Protein AF-A0A2V6Y7U4-F1 (afdb_monomer)

Structure (mmCIF, N/CA/C/O backbone):
data_AF-A0A2V6Y7U4-F1
#
_entry.id   AF-A0A2V6Y7U4-F1
#
loop_
_atom_site.group_PDB
_atom_site.id
_atom_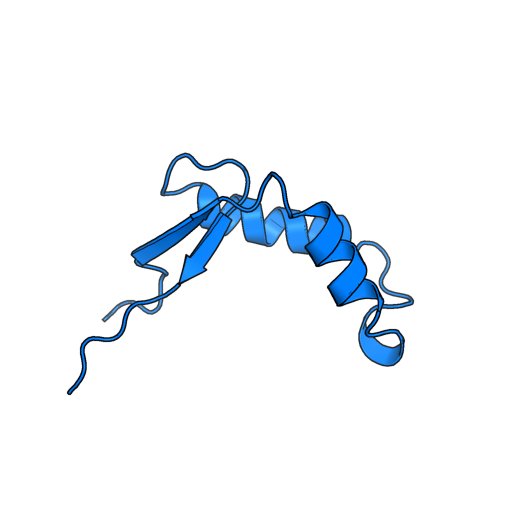site.type_symbol
_atom_site.label_atom_id
_atom_site.label_alt_id
_atom_site.label_comp_id
_atom_site.label_asym_id
_atom_site.label_entity_id
_atom_site.label_seq_id
_atom_site.pdbx_PDB_ins_code
_atom_site.Cartn_x
_atom_site.Cartn_y
_atom_site.Cartn_z
_atom_site.occupancy
_atom_site.B_iso_or_equiv
_atom_site.auth_seq_id
_atom_site.auth_comp_id
_atom_site.auth_asym_id
_atom_site.auth_atom_id
_atom_site.pdbx_PDB_model_num
ATOM 1 N N . MET A 1 1 ? 25.984 -2.241 -2.503 1.00 62.69 1 MET A N 1
ATOM 2 C CA . MET A 1 1 ? 24.751 -2.618 -3.231 1.00 62.69 1 MET A CA 1
ATOM 3 C C . MET A 1 1 ? 23.650 -1.689 -2.750 1.00 62.69 1 MET A C 1
ATOM 5 O O . MET A 1 1 ? 23.707 -1.306 -1.594 1.00 62.69 1 MET A O 1
ATOM 9 N N . SER A 1 2 ? 22.743 -1.246 -3.619 1.00 74.62 2 SER A N 1
ATOM 10 C CA . SER A 1 2 ? 21.651 -0.349 -3.218 1.00 74.62 2 SER A CA 1
ATOM 11 C C . SER A 1 2 ? 20.501 -1.141 -2.585 1.00 74.62 2 SER A C 1
ATOM 13 O O . SER A 1 2 ? 20.137 -2.194 -3.115 1.00 74.62 2 SER A O 1
ATOM 15 N N . ASP A 1 3 ? 19.921 -0.599 -1.511 1.00 81.31 3 ASP A N 1
ATOM 16 C CA . ASP A 1 3 ? 18.725 -1.131 -0.836 1.00 81.31 3 ASP A CA 1
ATOM 17 C C . ASP A 1 3 ? 17.415 -0.753 -1.557 1.00 81.31 3 ASP A C 1
ATOM 19 O O . ASP A 1 3 ? 16.322 -1.071 -1.090 1.00 81.31 3 ASP A O 1
ATOM 23 N N . HIS A 1 4 ? 17.493 -0.069 -2.703 1.00 85.12 4 HIS A N 1
ATOM 24 C CA . HIS A 1 4 ? 16.316 0.259 -3.503 1.00 85.12 4 HIS A CA 1
ATOM 25 C C . HIS A 1 4 ? 15.722 -0.990 -4.163 1.00 85.12 4 HIS A C 1
ATOM 27 O O . HIS A 1 4 ? 16.453 -1.860 -4.645 1.00 85.12 4 HIS A O 1
ATOM 33 N N . ALA A 1 5 ? 14.388 -1.045 -4.216 1.00 90.56 5 ALA A N 1
ATOM 34 C CA . ALA A 1 5 ? 13.647 -2.088 -4.915 1.00 90.56 5 ALA A CA 1
ATOM 35 C C . ALA A 1 5 ? 14.072 -2.185 -6.392 1.00 90.56 5 ALA A C 1
ATOM 37 O O . ALA A 1 5 ? 14.226 -1.170 -7.070 1.00 90.56 5 ALA A O 1
ATOM 38 N N . ASP A 1 6 ? 14.239 -3.412 -6.883 1.00 93.69 6 ASP A N 1
ATOM 39 C CA . ASP A 1 6 ? 14.542 -3.731 -8.286 1.00 93.69 6 ASP A CA 1
ATOM 40 C C . ASP A 1 6 ? 13.400 -4.475 -8.991 1.00 93.69 6 ASP A C 1
ATOM 42 O O . ASP A 1 6 ? 13.429 -4.658 -10.209 1.00 93.69 6 ASP A O 1
ATOM 46 N N . HIS A 1 7 ? 12.361 -4.840 -8.241 1.00 95.00 7 HIS A N 1
ATOM 47 C CA . HIS A 1 7 ? 11.125 -5.410 -8.749 1.00 95.00 7 HIS A CA 1
ATOM 48 C C . HIS A 1 7 ? 9.921 -4.686 -8.157 1.00 95.00 7 HIS A C 1
ATOM 50 O O . HIS A 1 7 ? 9.956 -4.238 -7.011 1.00 95.00 7 HIS A O 1
ATOM 56 N N . VAL A 1 8 ? 8.836 -4.621 -8.926 1.00 97.62 8 VAL A N 1
ATOM 57 C CA . VAL A 1 8 ? 7.563 -4.060 -8.474 1.00 97.62 8 VAL A CA 1
ATOM 58 C C . VAL A 1 8 ? 6.383 -4.928 -8.887 1.00 97.62 8 VAL A C 1
ATOM 60 O O . VAL A 1 8 ? 6.443 -5.638 -9.892 1.00 97.62 8 VAL A O 1
ATOM 63 N N . VAL A 1 9 ? 5.302 -4.845 -8.117 1.00 98.25 9 VAL A N 1
ATOM 64 C CA . VAL A 1 9 ? 4.003 -5.460 -8.417 1.00 98.25 9 VAL A CA 1
ATOM 65 C C . VAL A 1 9 ? 2.942 -4.364 -8.462 1.00 98.25 9 VAL A C 1
ATOM 67 O O . VAL A 1 9 ? 2.851 -3.579 -7.519 1.00 98.25 9 VAL A O 1
ATOM 70 N N . ASP A 1 10 ? 2.140 -4.316 -9.530 1.00 98.44 10 ASP A N 1
ATOM 71 C CA . ASP A 1 10 ? 0.975 -3.426 -9.617 1.00 98.44 10 ASP A CA 1
ATOM 72 C C . ASP A 1 10 ? -0.084 -3.847 -8.592 1.00 98.44 10 ASP A C 1
ATOM 74 O O . ASP A 1 10 ? -0.536 -4.995 -8.565 1.00 98.44 10 ASP A O 1
ATOM 78 N N . ILE A 1 11 ? -0.482 -2.900 -7.747 1.00 98.69 11 ILE A N 1
ATOM 79 C CA . ILE A 1 11 ? -1.487 -3.108 -6.704 1.00 98.69 11 ILE A CA 1
ATOM 80 C C . ILE A 1 11 ? -2.729 -2.237 -6.897 1.00 98.69 11 ILE A C 1
ATOM 82 O O . ILE A 1 11 ? -3.551 -2.137 -5.987 1.00 98.69 11 ILE A O 1
ATOM 86 N N . ALA A 1 12 ? -2.915 -1.594 -8.052 1.00 98.19 12 ALA A N 1
ATOM 87 C CA . ALA A 1 12 ? -4.030 -0.674 -8.278 1.00 98.19 12 ALA A CA 1
ATOM 88 C C . ALA A 1 12 ? -5.401 -1.323 -8.019 1.00 98.19 12 ALA A C 1
ATOM 90 O O . ALA A 1 12 ? -6.256 -0.729 -7.362 1.00 98.19 12 ALA A O 1
ATOM 91 N N . SER A 1 13 ? -5.588 -2.571 -8.457 1.00 98.38 13 SER A N 1
ATOM 92 C CA . SER A 1 13 ? -6.837 -3.325 -8.264 1.00 98.38 13 SER A CA 1
ATOM 93 C C . SER A 1 13 ? -7.053 -3.825 -6.828 1.00 98.38 13 SER A C 1
ATOM 95 O O . SER A 1 13 ? -8.177 -4.160 -6.452 1.00 98.38 13 SER A O 1
ATOM 97 N N . THR A 1 14 ? -6.005 -3.864 -6.002 1.00 98.56 14 THR A N 1
ATOM 98 C CA . THR A 1 14 ? -6.037 -4.404 -4.632 1.00 98.56 14 THR A CA 1
ATOM 99 C C . THR A 1 14 ? -5.772 -3.350 -3.557 1.00 98.56 14 THR A C 1
ATOM 101 O O . THR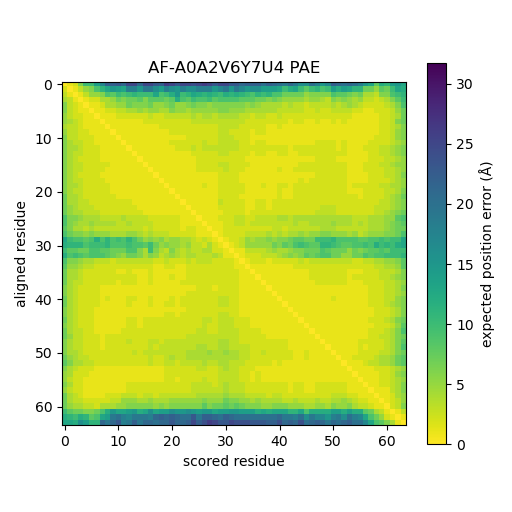 A 1 14 ? -5.918 -3.642 -2.368 1.00 98.56 14 THR A O 1
ATOM 104 N N . PHE A 1 15 ? -5.464 -2.108 -3.936 1.00 98.62 15 PHE A N 1
ATOM 105 C CA . PHE A 1 15 ? -5.073 -1.042 -3.014 1.00 98.62 15 PHE A CA 1
ATOM 106 C C . PHE A 1 15 ? -6.125 -0.777 -1.927 1.00 98.62 15 PHE A C 1
ATOM 108 O O . PHE A 1 15 ? -5.788 -0.669 -0.750 1.00 98.62 15 PHE A O 1
ATOM 115 N N . ALA A 1 16 ? -7.413 -0.773 -2.281 1.00 98.12 16 ALA A N 1
ATOM 116 C CA . ALA A 1 16 ? -8.489 -0.608 -1.301 1.00 98.12 16 ALA A CA 1
ATOM 117 C C . ALA A 1 16 ? -8.476 -1.715 -0.228 1.00 98.12 16 ALA A C 1
ATOM 119 O O . ALA A 1 16 ? -8.662 -1.437 0.957 1.00 98.12 16 ALA A O 1
ATOM 120 N N . ARG A 1 17 ? -8.189 -2.967 -0.615 1.00 98.50 17 ARG A N 1
ATOM 121 C CA . ARG A 1 17 ? -8.058 -4.092 0.324 1.00 98.50 17 ARG A CA 1
ATOM 122 C C . ARG A 1 17 ? -6.861 -3.903 1.256 1.00 98.50 17 ARG A C 1
ATO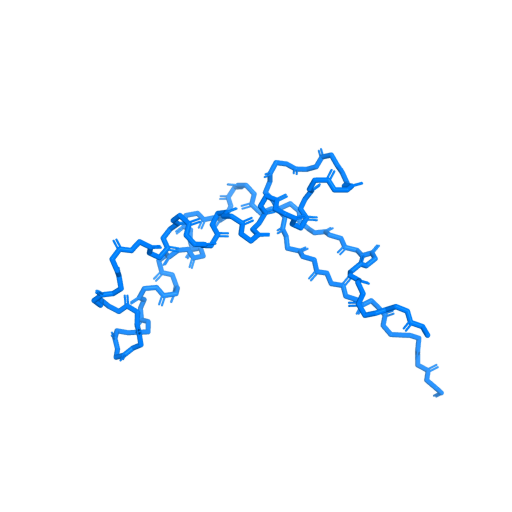M 124 O O . ARG A 1 17 ? -6.988 -4.176 2.446 1.00 98.50 17 ARG A O 1
ATOM 131 N N . LYS A 1 18 ? -5.734 -3.399 0.744 1.00 98.25 18 LYS A N 1
ATOM 132 C CA . LYS A 1 18 ? -4.552 -3.060 1.554 1.00 98.25 18 LYS A CA 1
ATOM 133 C C . LYS A 1 18 ? -4.880 -2.019 2.625 1.00 98.25 18 LYS A C 1
ATOM 135 O O . LYS A 1 18 ? -4.535 -2.224 3.784 1.00 98.25 18 LYS A O 1
ATOM 140 N N . VAL A 1 19 ? -5.585 -0.943 2.268 1.00 97.31 19 VAL A N 1
ATOM 141 C CA . VAL A 1 19 ? -5.993 0.100 3.229 1.00 97.31 19 VAL A CA 1
ATOM 142 C C . VAL A 1 19 ? -6.848 -0.493 4.350 1.00 97.31 19 VAL A C 1
ATOM 144 O O . VAL A 1 19 ? -6.584 -0.228 5.521 1.00 97.31 19 VAL A O 1
ATOM 147 N N . GLN A 1 20 ? -7.836 -1.328 4.013 1.00 96.38 20 GLN A N 1
ATOM 148 C CA . GLN A 1 20 ? -8.687 -1.980 5.017 1.00 96.38 20 GLN A CA 1
ATOM 149 C C . GLN A 1 20 ? -7.892 -2.923 5.926 1.00 96.38 20 GLN A C 1
ATOM 151 O O . GLN A 1 20 ? -8.071 -2.894 7.140 1.00 96.38 20 GLN A O 1
ATOM 156 N N . ALA A 1 21 ? -6.9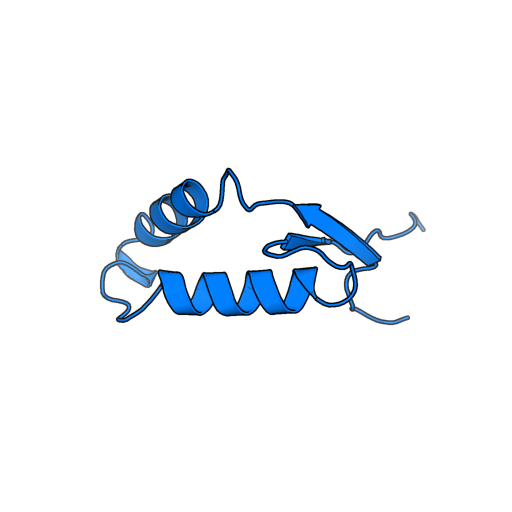75 -3.710 5.357 1.00 97.56 21 ALA A N 1
ATOM 157 C CA . ALA A 1 21 ? -6.113 -4.599 6.131 1.00 97.56 21 ALA A CA 1
ATOM 158 C C . ALA A 1 21 ? -5.234 -3.824 7.127 1.00 97.56 21 ALA A C 1
ATOM 160 O O . ALA A 1 21 ? -5.135 -4.219 8.283 1.00 97.56 21 ALA A O 1
ATOM 161 N N . VAL A 1 22 ? -4.650 -2.691 6.719 1.00 96.69 22 VAL A N 1
ATOM 162 C CA . VAL A 1 22 ? -3.836 -1.852 7.617 1.00 96.69 22 VAL A CA 1
ATOM 163 C C . VAL A 1 22 ? -4.692 -1.203 8.706 1.00 96.69 22 VAL A C 1
ATOM 165 O O . VAL A 1 22 ? -4.299 -1.215 9.869 1.00 96.69 22 VAL A O 1
ATOM 168 N N . ARG A 1 23 ? -5.882 -0.690 8.365 1.00 95.38 23 ARG A N 1
ATOM 169 C CA . ARG A 1 23 ? -6.818 -0.109 9.346 1.00 95.38 23 ARG A CA 1
ATOM 170 C C . ARG A 1 23 ? -7.270 -1.111 10.409 1.00 95.38 23 ARG A C 1
ATOM 172 O O . ARG A 1 23 ? -7.512 -0.706 11.538 1.00 95.38 23 ARG A O 1
ATOM 179 N N . ALA A 1 24 ? -7.341 -2.401 10.076 1.00 96.12 24 ALA A N 1
ATOM 180 C CA . ALA A 1 24 ? -7.712 -3.448 11.028 1.00 96.12 24 ALA A CA 1
ATOM 181 C C . ALA A 1 24 ? -6.699 -3.620 12.178 1.00 96.12 24 ALA A C 1
ATOM 183 O O . ALA A 1 24 ? -7.039 -4.195 13.211 1.00 96.12 24 ALA A O 1
ATOM 184 N N . HIS A 1 25 ? -5.478 -3.091 12.047 1.00 96.75 25 HIS A N 1
ATOM 185 C CA . HIS A 1 25 ? -4.548 -2.940 13.166 1.00 96.75 25 HIS A CA 1
ATOM 186 C C . HIS A 1 25 ? -4.959 -1.746 14.046 1.00 96.75 25 HIS A C 1
ATOM 188 O O . HIS A 1 25 ? -4.245 -0.747 14.131 1.00 96.75 25 HIS A O 1
ATOM 194 N N . ASP A 1 26 ? -6.124 -1.858 14.684 1.00 94.69 26 ASP A N 1
ATOM 195 C CA . ASP A 1 26 ? -6.852 -0.768 15.348 1.00 94.69 26 ASP A CA 1
ATOM 196 C C . ASP A 1 26 ? -5.999 0.008 16.367 1.00 94.69 26 ASP A C 1
ATOM 198 O O . ASP A 1 26 ? -5.909 1.233 16.320 1.00 94.69 26 ASP A O 1
ATOM 202 N N . THR A 1 27 ? -5.241 -0.701 17.205 1.00 96.06 27 THR A N 1
ATOM 203 C CA . THR A 1 27 ? -4.365 -0.094 18.220 1.00 96.06 27 THR A CA 1
ATOM 204 C C . THR A 1 27 ? -3.177 0.691 17.641 1.00 96.06 27 THR A C 1
ATOM 206 O O . THR A 1 27 ? -2.572 1.482 18.361 1.00 96.06 27 THR A O 1
ATOM 209 N N . GLN A 1 28 ? -2.852 0.517 16.353 1.00 94.06 28 GLN A N 1
ATOM 210 C CA . GLN A 1 28 ? -1.785 1.248 15.656 1.00 94.06 28 GLN A CA 1
ATOM 211 C C . GLN A 1 28 ? -2.341 2.313 14.706 1.00 94.06 28 GLN A C 1
ATOM 213 O O . GLN A 1 28 ? -1.803 3.415 14.625 1.00 94.06 28 GLN A O 1
ATOM 218 N N . PHE A 1 29 ? -3.390 1.970 13.956 1.00 92.94 29 PHE A N 1
ATOM 219 C CA . PHE A 1 29 ? -3.855 2.741 12.802 1.00 92.94 29 PHE A CA 1
ATOM 220 C C . PHE A 1 29 ? -5.344 3.087 12.840 1.00 92.94 29 PHE A C 1
ATOM 222 O O . PHE A 1 29 ? -5.785 3.859 11.990 1.00 92.94 29 PHE A O 1
ATOM 229 N N . GLY A 1 30 ? -6.110 2.584 13.812 1.00 80.12 30 GLY A N 1
ATOM 230 C CA . GLY A 1 30 ? -7.552 2.833 13.922 1.00 80.12 30 GLY A CA 1
ATOM 231 C C . GLY A 1 30 ? -7.904 4.319 14.025 1.00 80.12 30 GLY A C 1
ATOM 232 O O . GLY A 1 30 ? -8.852 4.775 13.393 1.00 80.12 30 GLY A O 1
ATOM 233 N N . ASN A 1 31 ? -7.069 5.097 14.727 1.00 84.69 31 ASN A N 1
ATOM 234 C CA . ASN A 1 31 ? -7.218 6.551 14.888 1.00 84.69 31 ASN A CA 1
ATOM 235 C C . ASN A 1 31 ? -6.267 7.382 14.008 1.00 84.69 31 ASN A C 1
ATOM 237 O O . ASN A 1 31 ? -6.156 8.595 14.193 1.00 84.69 31 ASN A O 1
ATOM 241 N N . HIS A 1 32 ? -5.524 6.762 13.088 1.00 88.00 32 HIS A N 1
ATOM 242 C CA . HIS A 1 32 ? -4.564 7.501 12.272 1.00 88.00 32 HIS A CA 1
ATOM 243 C C . HIS A 1 32 ? -5.308 8.384 11.246 1.00 88.00 32 HIS A C 1
ATOM 245 O O . HIS A 1 32 ? -6.151 7.870 10.506 1.00 88.00 32 HIS A O 1
ATOM 251 N N . PRO A 1 33 ? -4.992 9.692 11.153 1.00 89.56 33 PRO A N 1
ATOM 252 C CA . PRO A 1 33 ?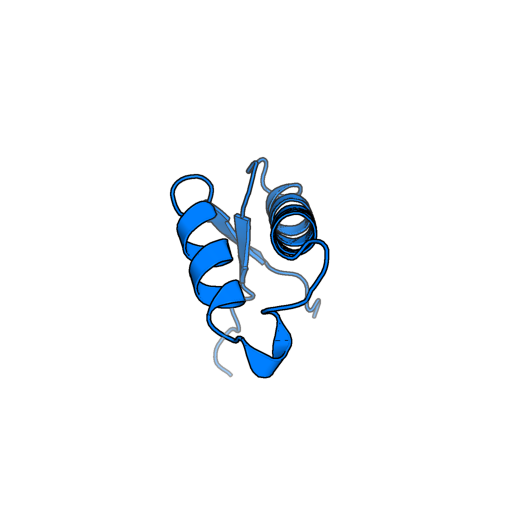 -5.838 10.678 10.472 1.00 89.56 33 PRO A CA 1
ATOM 253 C C . PRO A 1 33 ? -5.972 10.443 8.964 1.00 89.56 33 PRO A C 1
ATOM 255 O O . PRO A 1 33 ? -7.015 10.744 8.392 1.00 89.56 33 PRO A O 1
ATOM 258 N N . ASP A 1 34 ? -4.938 9.889 8.322 1.00 95.06 34 ASP A N 1
ATOM 259 C CA . ASP A 1 34 ? -4.971 9.568 6.892 1.00 95.06 34 ASP A CA 1
ATOM 260 C C . ASP A 1 34 ? -4.088 8.359 6.533 1.00 95.06 34 ASP A C 1
ATOM 262 O O . ASP A 1 34 ? -2.997 8.476 5.974 1.00 95.06 34 ASP A O 1
ATOM 266 N N . VAL A 1 35 ? -4.544 7.156 6.900 1.00 95.50 35 VAL A N 1
ATOM 267 C CA . VAL A 1 35 ? -3.860 5.900 6.521 1.00 95.50 35 VAL A CA 1
ATOM 268 C C . VAL A 1 35 ? -3.827 5.716 5.003 1.00 95.50 35 VAL A C 1
ATOM 270 O O . VAL A 1 35 ? -2.849 5.210 4.458 1.00 95.50 35 VAL A O 1
ATOM 273 N N . GLU A 1 36 ? -4.895 6.107 4.305 1.00 97.06 36 GLU A N 1
ATOM 274 C CA . GLU A 1 36 ? -4.992 5.877 2.866 1.00 97.06 36 GLU A CA 1
ATOM 275 C C . GLU A 1 36 ? -4.007 6.750 2.090 1.00 97.06 36 GLU A C 1
ATOM 277 O O . GLU A 1 36 ? -3.270 6.221 1.257 1.00 97.06 36 GLU A O 1
ATOM 282 N N . GLY A 1 37 ? -3.955 8.053 2.371 1.00 97.81 37 GLY A N 1
ATOM 283 C CA . GLY A 1 37 ? -3.023 8.972 1.725 1.00 97.81 37 GLY A CA 1
ATOM 284 C C . GLY A 1 37 ? -1.571 8.600 1.999 1.00 97.81 37 GLY A C 1
ATOM 285 O O . GLY A 1 37 ? -0.770 8.565 1.063 1.00 97.81 37 GLY A O 1
ATOM 286 N N . PHE A 1 38 ? -1.246 8.201 3.234 1.00 95.75 38 PHE A N 1
ATOM 287 C CA . PHE A 1 38 ? 0.081 7.680 3.574 1.00 95.75 38 PHE A CA 1
ATOM 288 C C . PHE A 1 38 ? 0.460 6.465 2.712 1.00 95.75 38 PHE A C 1
ATOM 290 O O . PHE A 1 38 ? 1.488 6.475 2.029 1.00 95.75 38 PHE A O 1
ATOM 297 N N . LEU A 1 39 ? -0.390 5.434 2.676 1.00 97.81 39 LEU A N 1
ATOM 298 C CA . LEU A 1 39 ? -0.130 4.222 1.891 1.00 97.81 39 LEU A CA 1
ATOM 299 C C . LEU A 1 39 ? -0.101 4.498 0.383 1.00 97.81 39 LEU A C 1
ATOM 301 O O . LEU A 1 39 ? 0.660 3.855 -0.344 1.00 97.81 39 LEU A O 1
ATOM 305 N N . ARG A 1 40 ? -0.908 5.449 -0.094 1.00 98.56 40 ARG A N 1
ATOM 306 C CA . ARG A 1 40 ? -0.951 5.853 -1.502 1.00 98.56 40 ARG A CA 1
ATOM 307 C C . ARG A 1 40 ? 0.342 6.550 -1.900 1.00 98.56 40 ARG A C 1
ATOM 309 O O . ARG A 1 40 ? 0.889 6.220 -2.945 1.00 98.56 40 ARG A O 1
ATOM 316 N N . GLY A 1 41 ? 0.861 7.444 -1.059 1.00 98.19 41 GLY A N 1
ATOM 317 C CA . GLY A 1 41 ? 2.147 8.108 -1.280 1.00 98.19 41 GLY A CA 1
ATOM 318 C C . GLY A 1 41 ? 3.296 7.109 -1.420 1.00 98.19 41 GLY A C 1
ATOM 319 O O . GLY A 1 41 ? 4.070 7.195 -2.373 1.00 98.19 41 GLY A O 1
ATOM 320 N N . LEU A 1 42 ? 3.353 6.106 -0.536 1.00 97.50 42 LEU A N 1
ATOM 321 C CA . LEU A 1 42 ? 4.342 5.026 -0.632 1.00 97.50 42 LEU A CA 1
ATOM 322 C C . LEU A 1 42 ? 4.206 4.230 -1.939 1.00 97.50 42 LEU A C 1
ATOM 324 O O . LEU A 1 42 ? 5.204 3.974 -2.609 1.00 97.50 42 LEU A O 1
ATOM 328 N N . ALA A 1 43 ? 2.979 3.865 -2.321 1.00 98.50 43 ALA A N 1
ATOM 329 C CA . ALA A 1 43 ? 2.730 3.072 -3.523 1.00 98.50 43 ALA A 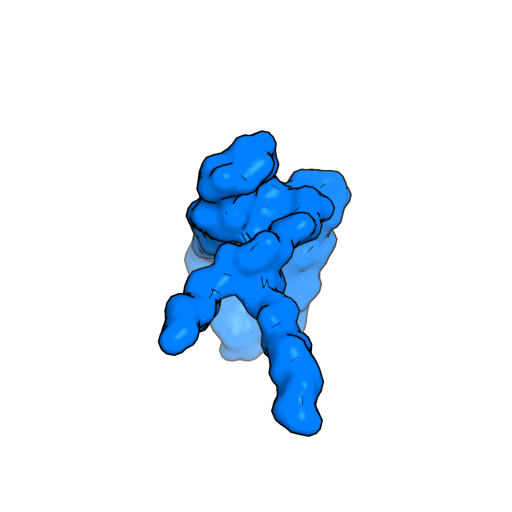CA 1
ATOM 330 C C . ALA A 1 43 ? 3.037 3.833 -4.826 1.00 98.50 43 ALA A C 1
ATOM 332 O O . ALA A 1 43 ? 3.568 3.244 -5.768 1.00 98.50 43 ALA A O 1
ATOM 333 N N . VAL A 1 44 ? 2.742 5.137 -4.879 1.00 98.44 44 VAL A N 1
ATOM 334 C CA . VAL A 1 44 ? 3.117 6.011 -6.005 1.00 98.44 44 VAL A CA 1
ATOM 335 C C . VAL A 1 44 ? 4.636 6.128 -6.097 1.00 98.44 44 VAL A C 1
ATOM 337 O O . VAL A 1 44 ? 5.200 5.947 -7.174 1.00 98.44 44 VAL A O 1
ATOM 340 N N . GLY A 1 45 ? 5.312 6.383 -4.971 1.00 97.69 45 GLY A N 1
ATOM 341 C CA . GLY A 1 45 ? 6.771 6.496 -4.932 1.00 97.69 45 GLY A CA 1
ATOM 342 C C . GLY A 1 45 ? 7.474 5.224 -5.409 1.00 97.69 45 GLY A C 1
ATOM 343 O O . GLY A 1 45 ? 8.436 5.303 -6.168 1.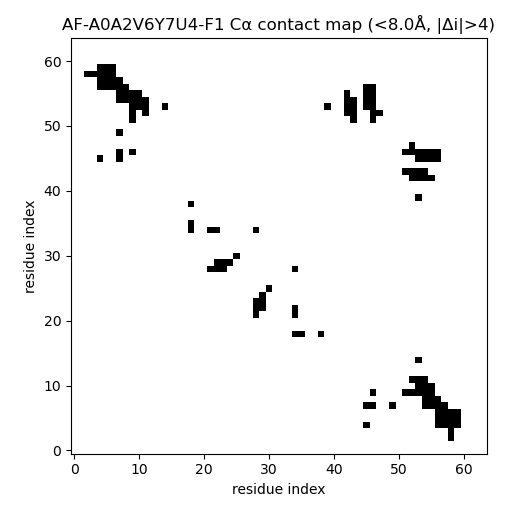00 97.69 45 GLY A O 1
ATOM 344 N N . ALA A 1 46 ? 6.960 4.054 -5.024 1.00 97.19 46 ALA A N 1
ATOM 345 C CA . ALA A 1 46 ? 7.484 2.767 -5.474 1.00 97.19 46 ALA A CA 1
ATOM 346 C C . ALA A 1 46 ? 7.216 2.492 -6.966 1.00 97.19 46 ALA A C 1
ATOM 348 O O . ALA A 1 46 ? 8.060 1.900 -7.635 1.00 97.19 46 ALA A O 1
ATOM 349 N N . GLY A 1 47 ? 6.061 2.909 -7.496 1.00 97.56 47 GLY A N 1
ATOM 350 C CA . GLY A 1 47 ? 5.670 2.658 -8.888 1.00 97.56 47 GLY A CA 1
ATOM 351 C C . GLY A 1 47 ? 6.279 3.619 -9.910 1.00 97.56 47 GLY A C 1
ATOM 352 O O . GLY A 1 47 ? 6.487 3.229 -11.062 1.00 97.56 47 GLY A O 1
ATOM 353 N N . ALA A 1 48 ? 6.614 4.847 -9.501 1.00 97.19 48 ALA A N 1
ATOM 354 C CA . ALA A 1 48 ? 7.080 5.901 -10.404 1.00 97.19 48 ALA A CA 1
ATOM 355 C C . ALA A 1 48 ? 8.291 5.504 -11.278 1.00 97.19 48 ALA A C 1
ATOM 357 O O . ALA A 1 48 ? 8.220 5.724 -12.488 1.00 97.19 48 ALA A O 1
ATOM 358 N N . PRO A 1 49 ? 9.357 4.855 -10.759 1.00 95.75 49 PRO A N 1
ATOM 359 C CA . PRO A 1 49 ? 10.492 4.430 -11.588 1.00 95.75 49 PRO A CA 1
ATOM 360 C C . PRO A 1 49 ? 10.138 3.371 -12.647 1.00 95.75 49 PRO A C 1
ATOM 362 O O . PRO A 1 49 ? 10.905 3.159 -13.582 1.00 95.75 49 PRO A O 1
ATOM 365 N N . PHE A 1 50 ? 8.988 2.708 -12.503 1.00 95.56 50 PHE A N 1
ATOM 366 C CA . PHE A 1 50 ? 8.542 1.587 -13.332 1.00 95.56 50 PHE A CA 1
ATOM 367 C C . PHE A 1 50 ? 7.315 1.926 -14.192 1.00 95.56 50 PHE A C 1
ATOM 369 O O . PHE A 1 50 ? 6.732 1.031 -14.800 1.00 95.56 50 PHE A O 1
ATOM 376 N N . ASN A 1 51 ? 6.911 3.202 -14.257 1.00 96.25 51 ASN A N 1
ATOM 377 C CA . ASN A 1 51 ? 5.698 3.659 -14.950 1.00 96.25 51 ASN A CA 1
ATOM 378 C C . ASN A 1 51 ? 4.415 2.941 -14.486 1.00 96.25 51 ASN A C 1
ATOM 380 O O . ASN A 1 51 ? 3.499 2.716 -15.278 1.00 96.25 51 ASN A O 1
ATOM 384 N N . MET A 1 52 ? 4.340 2.587 -13.200 1.00 96.50 52 MET A N 1
ATOM 385 C CA . MET A 1 52 ? 3.146 2.007 -12.586 1.00 96.50 52 MET A CA 1
ATOM 386 C C . MET A 1 52 ? 2.480 3.025 -11.654 1.00 96.50 52 MET A C 1
ATOM 388 O O . MET A 1 52 ? 3.177 3.682 -10.880 1.00 96.50 52 MET A O 1
ATOM 392 N N . PRO A 1 53 ? 1.142 3.163 -11.685 1.00 96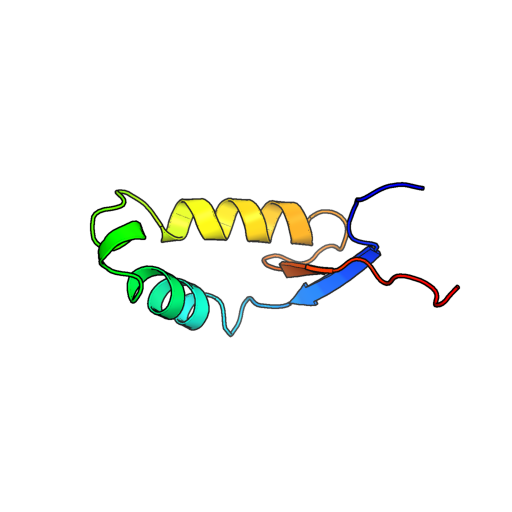.88 53 PRO A N 1
ATOM 393 C CA . PRO A 1 53 ? 0.446 4.178 -10.898 1.00 96.88 53 PRO A CA 1
ATOM 394 C C . PRO A 1 53 ? 0.498 3.896 -9.393 1.00 96.88 53 PRO A C 1
ATOM 396 O O . PRO A 1 53 ? 0.664 4.824 -8.607 1.00 96.88 53 PRO A O 1
ATOM 399 N N . LEU A 1 54 ? 0.355 2.631 -8.987 1.00 98.62 54 LEU A N 1
ATOM 400 C CA . LEU A 1 54 ? 0.478 2.180 -7.602 1.00 98.62 54 LEU A CA 1
ATOM 401 C C . LEU A 1 54 ? 1.207 0.845 -7.593 1.00 98.62 54 LEU A C 1
ATOM 403 O O . LEU A 1 54 ? 0.712 -0.123 -8.169 1.00 98.62 54 LEU A O 1
ATOM 407 N N . ALA A 1 55 ? 2.349 0.777 -6.917 1.00 98.62 55 ALA A N 1
ATOM 408 C CA . ALA A 1 55 ? 3.114 -0.454 -6.850 1.00 98.62 55 ALA A CA 1
ATOM 409 C C . ALA A 1 55 ? 3.621 -0.777 -5.445 1.00 98.62 55 ALA A C 1
ATOM 411 O O . ALA A 1 55 ? 3.785 0.099 -4.596 1.00 98.62 55 ALA A O 1
ATOM 412 N N . GLU A 1 56 ? 3.905 -2.053 -5.215 1.00 98.50 56 GLU A N 1
ATOM 413 C CA . GLU A 1 56 ? 4.737 -2.510 -4.103 1.00 98.50 56 GLU A CA 1
ATOM 414 C C . GLU A 1 56 ? 6.111 -2.912 -4.621 1.00 98.50 56 GLU A C 1
ATOM 416 O O . GLU A 1 56 ? 6.212 -3.698 -5.561 1.00 98.50 56 GLU A O 1
ATOM 421 N N . GLY A 1 57 ? 7.156 -2.347 -4.015 1.00 96.31 57 GLY A N 1
ATOM 422 C CA . GLY A 1 57 ? 8.544 -2.605 -4.376 1.00 96.31 57 GLY A CA 1
ATOM 423 C C . GLY A 1 57 ? 9.159 -3.730 -3.552 1.00 96.31 57 GLY A C 1
ATOM 424 O O . GLY A 1 57 ? 8.971 -3.802 -2.339 1.00 96.31 57 GLY A O 1
ATOM 425 N N . PHE A 1 58 ? 9.945 -4.570 -4.213 1.00 95.38 58 PHE A N 1
ATOM 426 C CA . PHE A 1 58 ? 10.683 -5.674 -3.616 1.00 95.38 58 PHE A CA 1
ATOM 427 C C . PHE A 1 58 ? 12.138 -5.630 -4.073 1.00 95.38 58 PHE A C 1
ATOM 429 O O . PHE A 1 58 ? 12.438 -5.272 -5.214 1.00 95.38 58 PHE A O 1
ATOM 436 N N . LYS A 1 59 ? 13.042 -6.024 -3.173 1.00 92.56 59 LYS A N 1
ATOM 437 C CA . LYS A 1 59 ? 14.447 -6.265 -3.493 1.00 92.56 59 LYS A CA 1
ATOM 438 C C . LYS A 1 59 ? 14.678 -7.763 -3.611 1.00 92.56 59 LYS A C 1
ATOM 440 O O . LYS A 1 59 ? 14.495 -8.488 -2.632 1.00 92.56 59 LYS A O 1
ATOM 445 N N . ARG A 1 60 ? 15.115 -8.241 -4.775 1.00 90.62 60 ARG A N 1
ATOM 446 C CA . ARG A 1 60 ? 15.563 -9.631 -4.907 1.00 90.62 60 ARG A CA 1
ATOM 447 C C . ARG A 1 60 ? 17.007 -9.750 -4.436 1.00 90.62 60 ARG A C 1
ATOM 449 O O . ARG A 1 60 ? 17.920 -9.188 -5.033 1.00 90.62 60 ARG A O 1
ATOM 456 N N . LEU A 1 61 ? 17.213 -10.511 -3.367 1.00 89.69 61 LEU A N 1
ATOM 457 C CA . LEU A 1 61 ? 18.550 -10.883 -2.918 1.00 89.69 61 LEU A C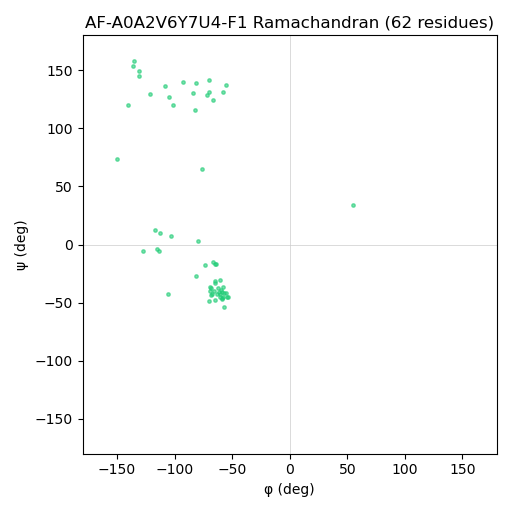A 1
ATOM 458 C C . LEU A 1 61 ? 19.014 -12.108 -3.710 1.00 89.69 61 LEU A C 1
ATOM 460 O O . LEU A 1 61 ? 18.281 -13.093 -3.830 1.00 89.69 61 LEU A O 1
ATOM 464 N N . THR A 1 62 ? 20.219 -12.054 -4.270 1.00 82.00 62 THR A N 1
ATOM 465 C CA . THR A 1 62 ? 20.869 -13.253 -4.805 1.00 82.00 62 THR A CA 1
ATOM 466 C C . THR A 1 62 ? 21.270 -14.133 -3.618 1.00 82.00 62 THR A C 1
ATOM 468 O O . THR A 1 62 ? 21.865 -13.599 -2.679 1.00 82.00 62 THR A O 1
ATOM 471 N N . PRO A 1 63 ? 20.956 -15.442 -3.614 1.00 73.00 63 PRO A N 1
ATOM 472 C CA . PRO A 1 63 ? 21.455 -16.336 -2.577 1.00 73.00 63 PRO A CA 1
ATOM 473 C C . PRO A 1 63 ? 22.985 -16.308 -2.572 1.00 73.00 63 PRO A C 1
ATOM 475 O O . PRO A 1 63 ? 23.598 -16.389 -3.639 1.00 73.00 63 PRO A O 1
ATOM 478 N N . SER A 1 64 ? 23.565 -16.145 -1.385 1.00 64.44 64 SER A N 1
ATOM 479 C CA . SER A 1 64 ? 24.998 -16.308 -1.121 1.00 64.44 64 SER A CA 1
ATOM 480 C C . SER A 1 64 ? 25.433 -17.758 -1.265 1.00 64.44 64 SER A C 1
ATOM 482 O O . SER A 1 64 ? 24.680 -18.613 -0.740 1.00 64.44 64 SER A O 1
#

Radius of gyration: 13.65 Å; Cα contacts (8 Å, |Δi|>4): 71; chains: 1; bounding box: 34×27×33 Å

Sequence (64 aa):
MSDHADHVVDIASTFARKVQAVRAHDTQFGNHPDVEGFLRGLAVGAGAPFNMPLAEGFKRLTPS

Secondary structure (DSSP, 8-state):
---S-SEEEE-TTTHHHHHHHHHT-IIIIIT-TTHHHHHHHHHHHHHGGGT-SSEEEE--PPP-

Mean predicted aligned error: 3.73 Å

Foldseek 3Di:
DDPWFPDKDACPVPLVVVLVVVCVVCVVRVPPPPSSVVQQVVQCVNCVVVVHNGIDGDHDDDDD

pLDDT: mean 93.46, std 7.86, range [62.69, 98.69]

Nearest PDB structures (foldseek):
  6p2t-assembly1_A  TM=7.409E-01  e=1.165E-01  Bacillus subtilis subsp. subtilis str. 168
  1uan-assembly1_A  TM=7.649E-01  e=4.326E-01  Thermus thermophilus

Solvent-accessible surface area (backbone atoms only — not comparable to full-atom values): 3903 Å² total; per-residue (Å²): 135,80,92,63,57,80,44,73,43,84,33,70,95,47,44,71,59,52,47,53,58,53,39,68,43,44,95,81,35,54,83,48,94,55,61,56,62,53,54,46,52,53,18,30,65,48,8,54,90,71,80,34,80,29,17,51,61,39,67,84,79,78,85,128